Protein AF-A0A972YKS0-F1 (afdb_monomer_lite)

pLDDT: mean 90.01, std 6.47, range [57.59, 96.88]

Secondary structure (DSSP, 8-state):
----HHHHHHHHHT---SSGGGGGGSTT--HHHHHHHGGG------GGGTTSHHHHHTSHHHHTTEEEEEEEEEEEE--S---TTEEEEEEEEEETTEEEEEEEEEEEHHHHHHHHHHHHH-SSPEEEEEEEEEETTEEEEEE---

Foldseek 3Di:
DDPDDVLVVQVVVPDDDLFLVCSCVGPPCHPVNSVVCVVVDDHDDPPQLAQFPSVCSSPVVVQAQHWGKHFFQAWAFDPDDDPPQWGWTWTFGHFDPDGSDTAIEIEGPVCVVVVNVDNVVDSGTDTFTWRWHADPNGIHTYGDDD

Structure (mmCIF, N/CA/C/O backbone):
data_AF-A0A972YKS0-F1
#
_entry.id   AF-A0A972YKS0-F1
#
loop_
_atom_site.group_PDB
_atom_site.id
_atom_site.type_symbol
_atom_site.label_atom_id
_atom_site.label_alt_id
_atom_site.label_comp_id
_atom_site.label_asym_id
_atom_site.label_entity_id
_atom_site.label_seq_id
_atom_site.pdbx_PDB_ins_code
_atom_site.Cartn_x
_atom_site.Cartn_y
_atom_site.Cartn_z
_atom_site.occupancy
_atom_site.B_iso_or_equiv
_atom_site.auth_seq_id
_atom_site.auth_comp_id
_atom_site.auth_asym_id
_atom_site.auth_atom_id
_atom_site.pdbx_PDB_model_num
ATOM 1 N N . MET A 1 1 ? 23.720 -3.719 -25.714 1.00 57.59 1 MET A N 1
ATOM 2 C CA . MET A 1 1 ? 22.711 -2.710 -26.097 1.00 57.59 1 MET A CA 1
ATOM 3 C C . MET A 1 1 ? 22.191 -2.069 -24.827 1.00 57.59 1 MET A C 1
ATOM 5 O O . MET A 1 1 ? 22.125 -2.755 -23.818 1.00 57.59 1 MET A O 1
ATOM 9 N N . GLY A 1 2 ? 21.904 -0.772 -24.857 1.00 71.88 2 GLY A N 1
ATOM 10 C CA . GLY A 1 2 ? 21.191 -0.095 -23.775 1.00 71.88 2 GLY A CA 1
ATOM 11 C C . GLY A 1 2 ? 19.741 0.151 -24.181 1.00 71.88 2 GLY A C 1
ATOM 12 O O . GLY A 1 2 ? 19.401 0.042 -25.355 1.00 71.88 2 GLY A O 1
ATOM 13 N N . ILE A 1 3 ? 18.913 0.532 -23.218 1.00 83.75 3 ILE A N 1
ATOM 14 C CA . ILE A 1 3 ? 17.504 0.885 -23.425 1.00 83.75 3 ILE A CA 1
ATOM 15 C C . ILE A 1 3 ? 17.330 2.246 -24.135 1.00 83.75 3 ILE A C 1
ATOM 17 O O . ILE A 1 3 ? 16.295 2.519 -24.723 1.00 83.75 3 ILE A O 1
ATOM 21 N N . GLY A 1 4 ? 18.365 3.087 -24.186 1.00 89.25 4 GLY A N 1
ATOM 22 C CA . GLY A 1 4 ? 18.301 4.394 -24.846 1.00 89.25 4 GLY A CA 1
ATOM 23 C C . GLY A 1 4 ? 17.546 5.452 -24.020 1.00 89.25 4 GLY A C 1
ATOM 24 O O . GLY A 1 4 ? 16.748 5.112 -23.146 1.00 89.25 4 GLY A O 1
ATOM 25 N N . PRO A 1 5 ? 17.810 6.748 -24.265 1.00 91.00 5 PRO A N 1
ATOM 26 C CA . PRO A 1 5 ? 17.376 7.834 -23.380 1.00 91.00 5 PRO A CA 1
ATOM 27 C C . PRO A 1 5 ? 15.851 7.979 -23.308 1.00 91.00 5 PRO A C 1
ATOM 29 O O . PRO A 1 5 ? 15.305 8.102 -22.223 1.00 91.00 5 PRO A O 1
ATOM 32 N N . VAL A 1 6 ? 15.148 7.846 -24.438 1.00 92.19 6 VAL A N 1
ATOM 33 C CA . VAL A 1 6 ? 13.683 8.008 -24.492 1.00 92.19 6 VAL A CA 1
ATOM 34 C C . VAL A 1 6 ? 12.958 7.009 -23.587 1.00 92.19 6 VAL A C 1
ATOM 36 O O . VAL A 1 6 ? 12.013 7.370 -22.892 1.00 92.19 6 VAL A O 1
ATOM 39 N N . TYR A 1 7 ? 13.375 5.742 -23.596 1.00 90.88 7 TYR A N 1
ATOM 40 C CA . TYR A 1 7 ? 12.762 4.730 -22.739 1.00 90.88 7 TYR A CA 1
ATOM 41 C C . TYR A 1 7 ? 13.245 4.847 -21.287 1.00 90.88 7 TYR A C 1
ATOM 43 O O . TYR A 1 7 ? 12.471 4.563 -20.377 1.00 90.88 7 TYR A O 1
ATOM 51 N N . ALA A 1 8 ? 14.480 5.305 -21.055 1.00 91.88 8 ALA A N 1
ATOM 52 C CA . ALA A 1 8 ? 14.982 5.576 -19.710 1.00 91.88 8 ALA A CA 1
ATOM 53 C C . ALA A 1 8 ? 14.184 6.691 -19.008 1.00 91.88 8 ALA A C 1
ATOM 55 O O . ALA A 1 8 ? 13.782 6.505 -17.860 1.00 91.88 8 ALA A O 1
ATOM 56 N N . ASP A 1 9 ? 13.886 7.789 -19.706 1.00 93.56 9 ASP A N 1
ATOM 57 C CA . ASP A 1 9 ? 13.082 8.893 -19.167 1.00 93.56 9 ASP A CA 1
ATOM 58 C C . ASP A 1 9 ? 11.670 8.415 -18.807 1.00 93.56 9 ASP A C 1
ATOM 60 O O . ASP A 1 9 ? 11.204 8.630 -17.690 1.00 93.56 9 ASP A O 1
ATOM 64 N N . ARG A 1 10 ? 11.034 7.633 -19.687 1.00 94.12 10 ARG A N 1
ATOM 65 C CA . ARG A 1 10 ? 9.712 7.044 -19.416 1.00 94.12 10 ARG A CA 1
ATOM 66 C C . ARG A 1 10 ? 9.707 6.109 -18.209 1.00 94.12 10 ARG A C 1
ATOM 68 O O . ARG A 1 10 ? 8.726 6.076 -17.469 1.00 94.12 10 ARG A O 1
ATOM 75 N N . ILE A 1 11 ? 10.781 5.341 -18.002 1.00 91.50 11 ILE A N 1
ATOM 76 C CA . ILE A 1 11 ? 10.933 4.510 -16.801 1.00 91.50 11 ILE A CA 1
ATOM 77 C C . ILE A 1 11 ? 10.989 5.387 -15.558 1.00 91.50 11 ILE A C 1
ATOM 79 O O . ILE A 1 11 ? 10.355 5.041 -14.570 1.00 91.50 11 ILE A O 1
ATOM 83 N N . ILE A 1 12 ? 11.733 6.496 -15.586 1.00 89.75 12 ILE A N 1
ATOM 84 C CA . ILE A 1 12 ? 11.828 7.421 -14.450 1.00 89.75 12 ILE A CA 1
ATOM 85 C C . ILE A 1 12 ? 10.462 8.041 -14.144 1.00 89.75 12 ILE A C 1
ATOM 87 O O . ILE A 1 12 ? 10.045 8.021 -12.990 1.00 89.75 12 ILE A O 1
ATOM 91 N N . GLU A 1 13 ? 9.760 8.522 -15.168 1.00 89.69 13 GLU A N 1
ATOM 92 C CA . GLU A 1 13 ? 8.431 9.135 -15.045 1.00 89.69 13 GLU A CA 1
ATOM 93 C C . GLU A 1 13 ? 7.355 8.159 -14.550 1.00 89.69 13 GLU A C 1
ATOM 95 O O . GLU A 1 13 ? 6.389 8.582 -13.925 1.00 89.69 13 GLU A O 1
ATOM 100 N N . SER A 1 14 ? 7.514 6.858 -14.816 1.00 89.12 14 SER A N 1
ATOM 101 C CA . SER A 1 14 ? 6.530 5.828 -14.448 1.00 89.12 14 SER A CA 1
ATOM 102 C C . SER A 1 14 ? 6.800 5.172 -13.089 1.00 89.12 14 SER A C 1
ATOM 104 O O . SER A 1 14 ? 6.130 4.201 -12.747 1.00 89.12 14 SER A O 1
ATOM 106 N N . ARG A 1 15 ? 7.793 5.644 -12.324 1.00 84.88 15 ARG A N 1
ATOM 107 C CA . ARG A 1 15 ? 8.058 5.136 -10.967 1.00 84.88 15 ARG A CA 1
ATOM 108 C C . ARG A 1 15 ? 6.899 5.494 -10.023 1.00 84.88 15 ARG A C 1
ATOM 110 O O . ARG A 1 15 ? 6.318 6.564 -10.183 1.00 84.88 15 ARG A O 1
ATOM 117 N N . PRO A 1 16 ? 6.634 4.677 -8.987 1.00 81.56 16 PRO A N 1
ATOM 118 C CA . PRO A 1 16 ? 7.343 3.447 -8.601 1.00 81.56 16 PRO A CA 1
ATOM 119 C C . PRO A 1 16 ? 6.886 2.185 -9.361 1.00 81.56 16 PRO A C 1
ATOM 121 O O . PRO A 1 16 ? 5.806 2.147 -9.934 1.00 81.56 16 PRO A O 1
ATOM 124 N N . PHE A 1 17 ? 7.715 1.132 -9.318 1.00 82.81 17 PHE A N 1
ATOM 125 C CA . PHE A 1 17 ? 7.382 -0.207 -9.828 1.00 82.81 17 PHE A CA 1
ATOM 126 C C . PHE A 1 17 ? 7.407 -1.236 -8.692 1.00 82.81 17 PHE A C 1
ATOM 128 O O . PHE A 1 17 ? 8.373 -1.293 -7.926 1.00 82.81 17 PHE A O 1
ATOM 135 N N . PHE A 1 18 ? 6.390 -2.093 -8.628 1.00 76.56 18 PHE A N 1
ATOM 136 C CA . PHE A 1 18 ? 6.267 -3.181 -7.644 1.00 76.56 18 PHE A CA 1
ATOM 137 C C . PHE A 1 18 ? 6.740 -4.526 -8.182 1.00 76.56 18 PHE A C 1
ATOM 139 O O . PHE A 1 18 ? 6.981 -5.454 -7.415 1.00 76.56 18 PHE A O 1
ATOM 146 N N . SER A 1 19 ? 6.898 -4.642 -9.501 1.00 82.94 19 SER A N 1
ATOM 147 C CA . SER A 1 19 ? 7.554 -5.788 -10.125 1.00 82.94 19 SER A CA 1
ATOM 148 C C . SER A 1 19 ? 8.215 -5.390 -11.438 1.00 82.94 19 SER A C 1
ATOM 150 O O . SER A 1 19 ? 7.743 -4.490 -12.133 1.00 82.94 19 SER A O 1
ATOM 152 N N . VAL A 1 20 ? 9.272 -6.108 -11.825 1.00 89.69 20 VAL A N 1
ATOM 153 C CA . VAL A 1 20 ? 9.942 -5.919 -13.125 1.00 89.69 20 VAL A CA 1
ATOM 154 C C . VAL A 1 20 ? 8.946 -6.017 -14.287 1.00 89.69 20 VAL A C 1
ATOM 156 O O . VAL A 1 20 ? 9.036 -5.252 -15.246 1.00 89.69 20 VAL A O 1
ATOM 159 N N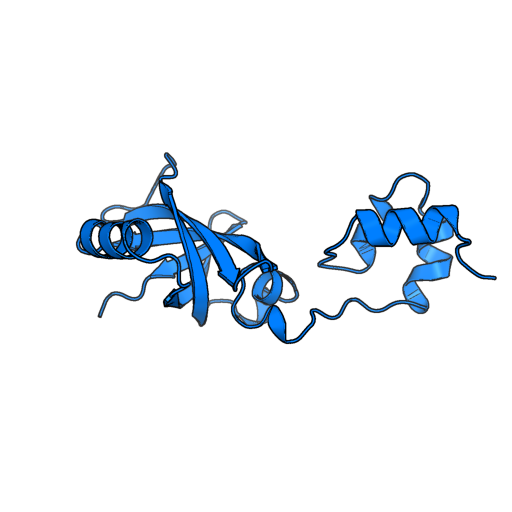 . LYS A 1 21 ? 7.933 -6.886 -14.170 1.00 89.62 21 LYS A N 1
ATOM 160 C CA . LYS A 1 21 ? 6.887 -7.088 -15.184 1.00 89.62 21 LYS A CA 1
ATOM 161 C C . LYS A 1 21 ? 6.126 -5.810 -15.535 1.00 89.62 21 LYS A C 1
ATO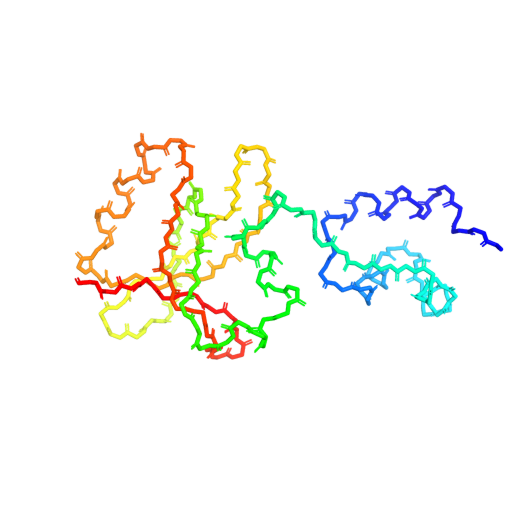M 163 O O . LYS A 1 21 ? 5.636 -5.684 -16.654 1.00 89.62 21 LYS A O 1
ATOM 168 N N . GLU A 1 22 ? 6.031 -4.849 -14.619 1.00 90.81 22 GLU A N 1
ATOM 169 C CA . GLU A 1 22 ? 5.322 -3.591 -14.864 1.00 90.81 22 GLU A CA 1
ATOM 170 C C . GLU A 1 22 ? 5.977 -2.716 -15.931 1.00 90.81 22 GLU A C 1
ATOM 172 O O . GLU A 1 22 ? 5.290 -1.885 -16.521 1.00 90.81 22 GLU A O 1
ATOM 177 N N . LEU A 1 23 ? 7.249 -2.957 -16.270 1.00 92.25 23 LEU A N 1
ATOM 178 C CA . LEU A 1 23 ? 7.919 -2.276 -17.380 1.00 92.25 23 LEU A CA 1
ATOM 179 C C . LEU A 1 23 ? 7.175 -2.454 -18.710 1.00 92.25 23 LEU A C 1
ATOM 181 O O . LEU A 1 23 ? 7.219 -1.558 -19.546 1.00 92.25 23 LEU A O 1
ATOM 185 N N . ILE A 1 24 ? 6.427 -3.550 -18.893 1.00 93.44 24 ILE A N 1
ATOM 186 C CA . ILE A 1 24 ? 5.614 -3.776 -20.099 1.00 93.44 24 ILE A CA 1
ATOM 187 C C . ILE A 1 24 ? 4.452 -2.778 -20.245 1.00 93.44 24 ILE A C 1
ATOM 189 O O . ILE A 1 24 ? 3.892 -2.627 -21.328 1.00 93.44 24 ILE A O 1
ATOM 193 N N . LYS A 1 25 ? 4.057 -2.111 -19.152 1.00 92.31 25 LYS A N 1
ATOM 194 C CA . LYS A 1 25 ? 3.010 -1.079 -19.161 1.00 92.31 25 LYS A CA 1
ATOM 195 C C . LYS A 1 25 ? 3.534 0.243 -19.734 1.00 92.31 25 LYS A C 1
ATOM 197 O O . LYS A 1 25 ? 2.738 1.099 -20.113 1.00 92.31 25 LYS A O 1
ATOM 202 N N . ILE A 1 26 ? 4.856 0.419 -19.808 1.00 93.25 26 ILE A N 1
ATOM 203 C CA . ILE A 1 26 ? 5.475 1.642 -20.311 1.00 93.25 26 ILE A CA 1
ATOM 204 C C . ILE A 1 26 ? 5.303 1.704 -21.820 1.00 93.25 26 ILE A C 1
ATOM 206 O O . ILE A 1 26 ? 5.677 0.791 -22.559 1.00 93.25 26 ILE A O 1
ATOM 210 N N . HIS A 1 27 ? 4.782 2.831 -22.294 1.00 90.56 27 HIS A N 1
ATOM 211 C CA . HIS A 1 27 ? 4.591 3.050 -23.716 1.00 90.56 27 HIS A CA 1
ATOM 212 C C . HIS A 1 27 ? 5.902 2.841 -24.497 1.00 90.56 27 HIS A C 1
ATOM 214 O O . HIS A 1 27 ? 6.906 3.524 -24.271 1.00 90.56 27 HIS A O 1
ATOM 220 N N . GLY A 1 28 ? 5.875 1.901 -25.445 1.00 89.12 28 GLY A N 1
ATOM 221 C CA . GLY A 1 28 ? 7.009 1.539 -26.298 1.00 89.12 28 GLY A CA 1
ATOM 222 C C . GLY A 1 28 ? 7.910 0.419 -25.763 1.00 89.12 28 GLY A C 1
ATOM 223 O O . GLY A 1 28 ? 8.734 -0.078 -26.525 1.00 89.12 28 GLY A O 1
ATOM 224 N N . ILE A 1 29 ? 7.722 -0.045 -24.523 1.00 92.12 29 ILE A N 1
ATOM 225 C CA . ILE A 1 29 ? 8.353 -1.276 -24.027 1.00 92.12 29 ILE A CA 1
ATOM 226 C C . ILE A 1 29 ? 7.399 -2.443 -24.290 1.00 92.12 29 ILE A C 1
ATOM 228 O O . ILE A 1 29 ? 6.523 -2.768 -23.494 1.00 92.12 29 ILE A O 1
ATOM 232 N N . GLY A 1 30 ? 7.550 -3.057 -25.464 1.00 91.00 30 GLY A N 1
ATOM 233 C CA . GLY A 1 30 ? 6.801 -4.258 -25.838 1.00 91.00 30 GLY A CA 1
ATOM 234 C C . GLY A 1 30 ? 7.432 -5.551 -25.300 1.00 91.00 30 GLY A C 1
ATOM 235 O O . GLY A 1 30 ? 8.519 -5.514 -24.724 1.00 91.00 30 GLY A O 1
ATOM 236 N N . PRO A 1 31 ? 6.811 -6.721 -25.552 1.00 93.19 31 PRO A N 1
ATOM 237 C CA . PRO A 1 31 ? 7.300 -8.017 -25.070 1.00 93.19 31 PRO A CA 1
ATOM 238 C C . PRO A 1 31 ? 8.752 -8.334 -25.453 1.00 93.19 31 PRO A C 1
ATOM 240 O O . PRO A 1 31 ? 9.481 -8.893 -24.642 1.00 93.19 31 PRO A O 1
ATOM 243 N N . VAL A 1 32 ? 9.183 -7.954 -26.663 1.00 91.81 32 VAL A N 1
ATOM 244 C CA . VAL A 1 32 ? 10.560 -8.183 -27.142 1.00 91.81 32 VAL A CA 1
ATOM 245 C C . VAL A 1 32 ? 11.554 -7.369 -26.318 1.00 91.81 32 VAL A C 1
ATOM 247 O O . VAL A 1 32 ? 12.469 -7.926 -25.725 1.00 91.81 32 VAL A O 1
ATOM 250 N N . THR A 1 33 ? 11.331 -6.057 -26.212 1.00 91.06 33 THR A N 1
ATOM 251 C CA . THR A 1 33 ? 12.182 -5.169 -25.409 1.00 91.06 33 THR A CA 1
ATOM 252 C C . THR A 1 33 ? 12.166 -5.567 -23.937 1.00 91.06 33 THR A C 1
ATOM 254 O O . THR A 1 33 ? 13.210 -5.553 -23.298 1.00 91.06 33 THR A O 1
ATOM 257 N N . TYR A 1 34 ? 11.009 -5.973 -23.407 1.00 93.00 34 TYR A N 1
ATOM 258 C CA . TYR A 1 34 ? 10.888 -6.500 -22.051 1.00 93.00 34 TYR A CA 1
ATOM 259 C C . TYR A 1 34 ? 11.789 -7.722 -21.829 1.00 93.00 34 TYR A C 1
ATOM 261 O O . TYR A 1 34 ? 12.565 -7.727 -20.882 1.00 93.00 34 TYR A O 1
ATOM 269 N N . GLN A 1 35 ? 11.738 -8.725 -22.713 1.00 93.25 35 GLN A N 1
ATOM 270 C CA . GLN A 1 35 ? 12.557 -9.938 -22.593 1.00 93.25 35 GLN A CA 1
ATOM 271 C C . GLN A 1 35 ? 14.064 -9.647 -22.628 1.00 93.25 35 GLN A C 1
ATOM 273 O O . GLN A 1 35 ? 14.842 -10.349 -21.988 1.00 93.25 35 GLN A O 1
ATOM 278 N N . GLU A 1 36 ? 14.486 -8.611 -23.356 1.00 91.44 36 GLU A N 1
ATOM 279 C CA . GLU A 1 36 ? 15.890 -8.193 -23.406 1.00 91.44 36 GLU A CA 1
ATOM 280 C C . GLU A 1 36 ? 16.353 -7.505 -22.113 1.00 91.44 36 GLU A C 1
ATOM 282 O O . GLU A 1 36 ? 17.502 -7.681 -21.705 1.00 91.44 36 GLU A O 1
ATOM 287 N N . ILE A 1 37 ? 15.481 -6.717 -21.471 1.00 91.12 37 ILE A N 1
ATOM 288 C CA . ILE A 1 37 ? 15.840 -5.915 -20.289 1.00 91.12 37 ILE A CA 1
ATOM 289 C C . ILE A 1 37 ? 15.528 -6.600 -18.957 1.00 91.12 37 ILE A C 1
ATOM 291 O O . ILE A 1 37 ? 16.219 -6.317 -17.984 1.00 91.12 37 ILE A O 1
ATOM 295 N N . GLU A 1 38 ? 14.534 -7.491 -18.894 1.00 91.94 38 GLU A N 1
ATOM 296 C CA . GLU A 1 38 ? 14.127 -8.221 -17.683 1.00 91.94 38 GLU A CA 1
ATOM 297 C C . GLU A 1 38 ? 15.312 -8.836 -16.915 1.00 91.94 38 GLU A C 1
ATOM 299 O O . GLU A 1 38 ? 15.421 -8.572 -15.718 1.00 91.94 38 GLU A O 1
ATOM 304 N N . PRO A 1 39 ? 16.246 -9.584 -17.543 1.00 92.62 39 PRO A N 1
ATOM 305 C CA . PRO A 1 39 ? 17.363 -10.183 -16.810 1.00 92.62 39 PRO A CA 1
ATOM 306 C C . PRO A 1 39 ? 18.417 -9.164 -16.341 1.00 92.62 39 PRO A C 1
ATOM 308 O O . PRO A 1 39 ? 19.344 -9.536 -15.623 1.00 92.62 39 PRO A O 1
ATOM 311 N N . LEU A 1 40 ? 18.323 -7.900 -16.767 1.00 90.75 40 LEU A N 1
ATOM 312 C CA . LEU A 1 40 ? 19.298 -6.842 -16.483 1.00 90.75 40 LEU A CA 1
ATOM 313 C C . LEU A 1 40 ? 18.847 -5.885 -15.376 1.00 90.75 40 LEU A C 1
ATOM 315 O O . LEU A 1 40 ? 19.601 -4.982 -15.011 1.00 90.75 40 LEU A O 1
ATOM 319 N N . VAL A 1 41 ? 17.626 -6.043 -14.869 1.00 90.12 41 VAL A N 1
ATOM 320 C CA . VAL A 1 41 ? 17.026 -5.113 -13.913 1.00 90.12 41 VAL A CA 1
ATOM 321 C C . VAL A 1 41 ? 16.488 -5.846 -12.697 1.00 90.12 41 VAL A C 1
ATOM 323 O O . VAL A 1 41 ? 16.054 -6.993 -12.759 1.00 90.12 41 VAL A O 1
ATOM 326 N N . THR A 1 42 ? 16.484 -5.146 -11.573 1.00 86.62 42 THR A N 1
ATOM 327 C CA . THR A 1 42 ? 15.825 -5.580 -10.347 1.00 86.62 42 THR A CA 1
ATOM 328 C C . THR A 1 42 ? 14.929 -4.455 -9.852 1.00 86.62 42 THR A C 1
ATOM 330 O O . THR A 1 42 ? 15.196 -3.274 -10.084 1.00 86.62 42 THR A O 1
ATOM 333 N N . THR A 1 43 ? 13.843 -4.814 -9.177 1.00 84.44 43 THR A N 1
ATOM 334 C CA . THR A 1 43 ? 12.991 -3.863 -8.464 1.00 84.44 43 THR A CA 1
ATOM 335 C C . THR A 1 43 ? 13.245 -4.024 -6.977 1.00 84.44 43 THR A C 1
ATOM 337 O O . THR A 1 43 ? 12.908 -5.059 -6.406 1.00 84.44 43 THR A O 1
ATOM 340 N N . THR A 1 44 ? 13.834 -3.005 -6.360 1.00 80.94 44 THR A N 1
ATOM 341 C CA . THR A 1 44 ? 14.010 -2.925 -4.908 1.00 80.94 44 THR A CA 1
ATOM 342 C C . THR A 1 44 ? 13.362 -1.636 -4.443 1.00 80.94 44 THR A C 1
ATOM 344 O O . THR A 1 44 ? 13.610 -0.585 -5.037 1.00 80.94 44 THR A O 1
ATOM 347 N N . LEU A 1 45 ? 12.532 -1.694 -3.402 1.00 80.12 45 LEU A N 1
ATOM 348 C CA . LEU A 1 45 ? 12.049 -0.462 -2.786 1.00 80.12 45 LEU A CA 1
ATOM 349 C C . LEU A 1 45 ? 13.171 0.161 -1.943 1.00 80.12 45 LEU A C 1
ATOM 351 O O . LEU A 1 45 ? 13.803 -0.564 -1.171 1.00 80.12 45 LEU A O 1
ATOM 355 N N . PRO A 1 46 ? 13.425 1.474 -2.057 1.00 83.44 46 PRO A N 1
ATOM 356 C CA . PRO A 1 46 ? 14.317 2.168 -1.135 1.00 83.44 46 PRO A CA 1
ATOM 357 C C . PRO A 1 46 ? 13.834 2.047 0.322 1.00 83.44 46 PRO A C 1
ATOM 359 O O . PRO A 1 46 ? 12.634 1.946 0.580 1.00 83.44 46 PRO A O 1
ATOM 362 N N . GLU A 1 47 ? 14.764 2.083 1.281 1.00 84.12 47 GLU A N 1
ATOM 363 C CA . GLU A 1 47 ? 14.465 1.910 2.716 1.00 84.12 47 GLU A CA 1
ATOM 364 C C . GLU A 1 47 ? 13.476 2.957 3.255 1.00 84.12 47 GLU A C 1
ATOM 366 O O . GLU A 1 47 ? 12.697 2.668 4.159 1.00 84.12 47 GLU A O 1
ATOM 371 N N . GLU A 1 48 ? 13.443 4.154 2.669 1.00 86.38 48 GLU A N 1
ATOM 372 C CA . GLU A 1 48 ? 12.498 5.222 3.026 1.00 86.38 48 GLU A CA 1
ATOM 373 C C . GLU A 1 48 ? 11.020 4.822 2.873 1.00 86.38 48 GLU A C 1
ATOM 375 O O . GLU A 1 48 ? 10.168 5.355 3.582 1.00 86.38 48 GLU A O 1
ATOM 380 N N . TYR A 1 49 ? 10.720 3.836 2.021 1.00 89.12 49 TYR A N 1
ATOM 381 C CA . TYR A 1 49 ? 9.376 3.284 1.872 1.00 89.12 49 TYR A CA 1
ATOM 382 C C . TYR A 1 49 ? 9.035 2.229 2.931 1.00 89.12 49 TYR A C 1
ATOM 384 O O . TYR A 1 49 ? 7.924 1.703 2.915 1.00 89.12 49 TYR A O 1
ATOM 392 N N . ALA A 1 50 ? 9.940 1.878 3.848 1.00 91.06 50 ALA A N 1
ATOM 393 C CA . ALA A 1 50 ? 9.642 0.913 4.900 1.00 91.06 50 ALA A CA 1
ATOM 394 C C . ALA A 1 50 ? 8.367 1.304 5.668 1.00 91.06 50 ALA A C 1
ATOM 396 O O . ALA A 1 50 ? 8.160 2.470 6.023 1.00 91.06 50 ALA A O 1
ATOM 397 N N . ASP A 1 51 ? 7.530 0.300 5.942 1.00 94.62 51 ASP A N 1
ATOM 398 C CA . ASP A 1 51 ? 6.224 0.444 6.593 1.00 94.62 51 ASP A CA 1
ATOM 399 C C . ASP A 1 51 ? 5.143 1.172 5.754 1.00 94.62 51 ASP A C 1
ATOM 401 O O . ASP A 1 51 ? 4.105 1.542 6.298 1.00 94.62 51 ASP A O 1
ATOM 405 N N . THR A 1 52 ? 5.336 1.377 4.446 1.00 95.06 52 THR A N 1
ATOM 406 C CA . THR A 1 52 ? 4.303 1.922 3.530 1.00 95.06 52 THR A CA 1
ATOM 407 C C . THR A 1 52 ? 3.508 0.823 2.817 1.00 95.06 52 THR A C 1
ATOM 409 O O . THR A 1 52 ? 3.915 -0.339 2.816 1.00 95.06 52 THR A O 1
ATOM 412 N N . ALA A 1 53 ? 2.391 1.168 2.170 1.00 94.81 53 ALA A N 1
ATOM 413 C CA . ALA A 1 53 ? 1.598 0.216 1.387 1.00 94.81 53 ALA A CA 1
ATOM 414 C C . ALA A 1 53 ? 2.446 -0.439 0.283 1.00 94.81 53 ALA A C 1
ATOM 416 O O . ALA A 1 53 ? 2.491 -1.663 0.163 1.00 94.81 53 ALA A O 1
ATOM 417 N N . TYR A 1 54 ? 3.201 0.376 -0.456 1.00 92.44 54 TYR A N 1
ATOM 418 C CA . TYR A 1 54 ? 4.140 -0.047 -1.493 1.00 92.44 54 TYR A CA 1
ATOM 419 C C . TYR A 1 54 ? 5.170 -1.069 -1.013 1.00 92.44 54 TYR A C 1
ATOM 421 O O . TYR A 1 54 ? 5.458 -2.032 -1.726 1.00 92.44 54 TYR A O 1
ATOM 429 N N . PHE A 1 55 ? 5.690 -0.907 0.205 1.00 92.44 55 PHE A N 1
ATOM 430 C CA . PHE A 1 55 ? 6.619 -1.867 0.801 1.00 92.44 55 PHE A CA 1
ATOM 431 C C . PHE A 1 55 ? 5.987 -3.242 0.992 1.00 92.44 55 PHE A C 1
ATOM 433 O O . PHE A 1 55 ? 6.578 -4.255 0.614 1.00 92.44 55 PHE A O 1
ATOM 440 N N . TYR A 1 56 ? 4.761 -3.287 1.508 1.00 93.12 56 TYR A N 1
ATOM 441 C CA . TYR A 1 56 ? 4.056 -4.550 1.705 1.00 93.12 56 TYR A CA 1
ATOM 442 C C . TYR A 1 56 ? 3.625 -5.188 0.380 1.00 93.12 56 TYR A C 1
ATOM 444 O O . TYR A 1 56 ? 3.719 -6.408 0.233 1.00 93.12 56 TYR A O 1
ATOM 452 N N . TYR A 1 57 ? 3.252 -4.387 -0.621 1.00 91.31 57 TYR A N 1
ATOM 453 C CA . TYR A 1 57 ? 2.853 -4.879 -1.942 1.00 91.31 57 TYR A CA 1
ATOM 454 C C . TYR A 1 57 ? 3.989 -5.477 -2.779 1.00 91.31 57 TYR A C 1
ATOM 456 O O . TYR A 1 57 ? 3.701 -6.207 -3.726 1.00 91.31 57 TYR A O 1
ATOM 464 N N . GLN A 1 58 ? 5.265 -5.257 -2.440 1.00 87.94 58 GLN A N 1
ATOM 465 C CA . GLN A 1 58 ? 6.361 -5.954 -3.132 1.00 87.94 58 GLN A CA 1
ATOM 466 C C . GLN A 1 58 ? 6.357 -7.464 -2.884 1.00 87.94 58 GLN A C 1
ATOM 468 O O . GLN A 1 58 ? 6.850 -8.238 -3.703 1.00 87.94 58 GLN A O 1
ATOM 473 N N . SER A 1 59 ? 5.853 -7.908 -1.733 1.00 89.00 59 SER A N 1
ATOM 474 C CA . SER A 1 59 ? 5.810 -9.329 -1.369 1.00 89.00 59 SER A CA 1
ATOM 475 C C . SER A 1 59 ? 4.666 -9.596 -0.390 1.00 89.00 59 SER A C 1
ATOM 477 O O . SER A 1 59 ? 4.905 -10.021 0.741 1.00 89.00 59 SER A O 1
ATOM 479 N N . PRO A 1 60 ? 3.405 -9.354 -0.786 1.00 92.06 60 PRO A N 1
ATOM 480 C CA . PRO A 1 60 ? 2.298 -9.287 0.160 1.00 92.06 60 PRO A CA 1
ATOM 481 C C . PRO A 1 60 ? 2.026 -10.643 0.823 1.00 92.06 60 PRO A C 1
ATOM 483 O O . PRO A 1 60 ? 1.786 -10.711 2.027 1.00 92.06 60 PRO A O 1
ATOM 486 N N . ALA A 1 61 ? 2.223 -11.745 0.092 1.00 92.00 61 ALA A N 1
ATOM 487 C CA . ALA A 1 61 ? 2.138 -13.098 0.638 1.00 92.00 61 ALA A CA 1
ATOM 488 C C . ALA A 1 61 ? 3.138 -13.369 1.785 1.00 92.00 61 ALA A C 1
ATOM 490 O O . ALA A 1 61 ? 2.861 -14.189 2.655 1.00 92.00 61 ALA A O 1
ATOM 491 N N . SER A 1 62 ? 4.284 -12.677 1.835 1.00 93.62 62 SER A N 1
ATOM 492 C CA . SER A 1 62 ? 5.264 -12.804 2.932 1.00 93.62 62 SER A CA 1
ATOM 493 C C . SER A 1 62 ? 4.823 -12.100 4.224 1.00 93.62 62 SER A C 1
ATOM 495 O O . SER A 1 62 ? 5.349 -12.387 5.308 1.00 93.62 62 SER A O 1
ATOM 497 N N . TRP A 1 63 ? 3.854 -11.192 4.110 1.00 94.50 63 TRP A N 1
ATOM 498 C CA . TRP A 1 63 ? 3.290 -10.399 5.202 1.00 94.50 63 TRP A CA 1
ATOM 499 C C . TRP A 1 63 ? 1.874 -10.835 5.591 1.00 94.50 63 TRP A C 1
ATOM 501 O O . TRP A 1 63 ? 1.365 -10.393 6.618 1.00 94.50 63 TRP A O 1
ATOM 511 N N . ALA A 1 64 ? 1.255 -11.715 4.804 1.00 95.06 64 ALA A N 1
ATOM 512 C CA . ALA A 1 64 ? -0.096 -12.206 5.022 1.00 95.06 64 ALA A CA 1
ATOM 513 C C . ALA A 1 64 ? -0.283 -12.810 6.422 1.00 95.06 64 ALA A C 1
ATOM 515 O O . ALA A 1 64 ? 0.510 -13.641 6.871 1.00 95.06 64 ALA A O 1
ATOM 516 N N . ASN A 1 65 ? -1.375 -12.428 7.083 1.00 93.75 65 ASN A N 1
ATOM 517 C CA . ASN A 1 65 ? -1.768 -12.862 8.424 1.00 93.75 65 ASN A CA 1
ATOM 518 C C . ASN A 1 65 ? -0.759 -12.484 9.522 1.00 93.75 65 ASN A C 1
ATOM 520 O O . ASN A 1 65 ? -0.597 -13.212 10.505 1.00 93.75 65 ASN A O 1
ATOM 524 N N . ARG A 1 66 ? -0.061 -11.351 9.369 1.00 94.94 66 ARG A N 1
ATOM 525 C CA . ARG A 1 66 ? 0.916 -10.854 10.351 1.00 94.94 66 ARG A CA 1
ATOM 526 C C . ARG A 1 66 ? 0.546 -9.459 10.832 1.00 94.94 66 ARG A C 1
ATOM 528 O O . ARG A 1 66 ? -0.070 -8.676 10.111 1.00 94.94 66 ARG A O 1
ATOM 535 N N . GLU A 1 67 ? 0.944 -9.158 12.064 1.00 95.81 67 GLU A N 1
ATOM 536 C CA . GLU A 1 67 ? 0.955 -7.786 12.567 1.00 95.81 67 GLU A CA 1
ATOM 537 C C . GLU A 1 67 ? 2.142 -7.051 11.935 1.00 95.81 67 GLU A C 1
ATOM 539 O O . GLU A 1 67 ? 3.281 -7.523 11.989 1.00 95.81 67 GLU A O 1
ATOM 544 N N . ILE A 1 68 ? 1.861 -5.906 11.325 1.00 95.94 68 ILE A N 1
ATOM 545 C CA . ILE A 1 68 ? 2.834 -5.046 10.656 1.00 95.94 68 ILE A CA 1
ATOM 546 C C . ILE A 1 68 ? 2.721 -3.611 11.180 1.00 95.94 68 ILE A C 1
ATOM 548 O O . ILE A 1 68 ? 1.701 -3.208 11.748 1.00 95.94 68 ILE A O 1
ATOM 552 N N . GLY A 1 69 ? 3.780 -2.824 10.993 1.00 95.62 69 GLY A N 1
ATOM 553 C CA . GLY A 1 69 ? 3.730 -1.380 11.202 1.00 95.62 69 GLY A CA 1
ATOM 554 C C . GLY A 1 69 ? 3.323 -0.686 9.910 1.00 95.62 69 GLY A C 1
ATOM 555 O O . GLY A 1 69 ? 3.985 -0.867 8.900 1.00 95.62 69 GLY A O 1
ATOM 556 N N . LEU A 1 70 ? 2.271 0.120 9.926 1.00 95.88 70 LEU A N 1
ATOM 557 C CA . LEU A 1 70 ? 1.843 0.897 8.770 1.00 95.88 70 LEU A CA 1
ATOM 558 C C . LEU A 1 70 ? 2.022 2.383 9.059 1.00 95.88 70 LEU A C 1
ATOM 560 O O . LEU A 1 70 ? 1.456 2.906 10.018 1.00 95.88 70 LEU A O 1
ATOM 564 N N . ARG A 1 71 ? 2.817 3.067 8.244 1.00 95.12 71 ARG A N 1
ATOM 565 C CA . ARG A 1 71 ? 3.044 4.506 8.340 1.00 95.12 71 ARG A CA 1
ATOM 566 C C . ARG A 1 71 ? 1.974 5.239 7.544 1.00 95.12 71 ARG A C 1
ATOM 568 O O . ARG A 1 71 ? 2.084 5.360 6.330 1.00 95.12 71 ARG A O 1
ATOM 575 N N . VAL A 1 72 ? 0.946 5.703 8.238 1.00 95.25 72 VAL A N 1
ATOM 576 C CA . VAL A 1 72 ? -0.216 6.378 7.659 1.00 95.25 72 VAL A CA 1
ATOM 577 C C . VAL A 1 72 ? -0.041 7.883 7.797 1.00 95.25 72 VAL A C 1
ATOM 579 O O . VAL A 1 72 ? 0.223 8.368 8.893 1.00 95.25 72 VAL A O 1
ATOM 582 N N . SER A 1 73 ? -0.178 8.619 6.701 1.00 93.56 73 SER A N 1
ATOM 583 C CA . SER A 1 73 ? -0.137 10.084 6.665 1.00 93.56 73 SER A CA 1
ATOM 584 C C . SER A 1 73 ? -1.533 10.699 6.711 1.00 93.56 73 SER A C 1
ATOM 586 O O . SER A 1 73 ? -1.711 11.756 7.309 1.00 93.56 73 SER A O 1
ATOM 588 N N . ALA A 1 74 ? -2.530 10.034 6.128 1.00 92.94 74 ALA A N 1
ATOM 589 C CA . ALA A 1 74 ? -3.911 10.490 6.153 1.00 92.94 74 ALA A CA 1
ATOM 590 C C . ALA A 1 74 ? -4.898 9.325 6.033 1.00 92.94 74 ALA A C 1
ATOM 592 O O . ALA A 1 74 ? -4.580 8.258 5.506 1.00 92.94 74 ALA A O 1
ATOM 593 N N . LEU A 1 75 ? -6.125 9.565 6.493 1.00 94.69 75 LEU A N 1
ATOM 594 C CA . LEU A 1 75 ? -7.267 8.682 6.285 1.00 94.69 75 LEU A CA 1
ATOM 595 C C . LEU A 1 75 ? -8.333 9.412 5.473 1.00 94.69 75 LEU A C 1
ATOM 597 O O . LEU A 1 75 ? -8.658 10.569 5.750 1.00 94.69 75 LEU A O 1
ATOM 601 N N . ARG A 1 76 ? -8.907 8.719 4.491 1.00 93.94 76 ARG A N 1
ATOM 602 C CA . ARG A 1 76 ? -10.092 9.163 3.751 1.00 93.94 76 ARG A CA 1
ATOM 603 C C . ARG A 1 76 ? -11.204 8.143 3.949 1.00 93.94 76 ARG A C 1
ATOM 605 O O . ARG A 1 76 ? -10.938 6.966 3.711 1.00 93.94 76 ARG A O 1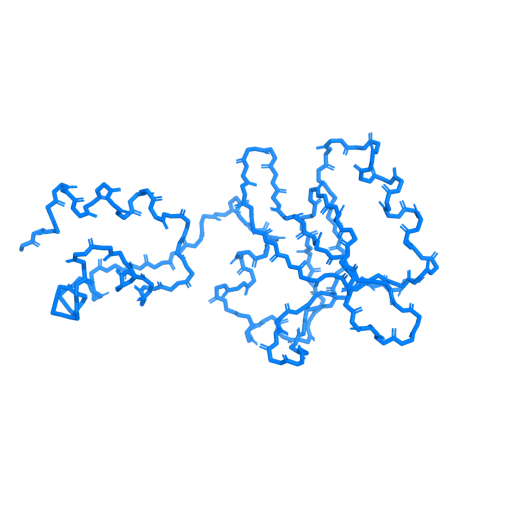
ATOM 612 N N . PRO A 1 77 ? -12.414 8.544 4.371 1.00 93.75 77 PRO A N 1
ATOM 613 C CA . PRO A 1 77 ? -13.553 7.634 4.407 1.00 93.75 77 PRO A CA 1
ATOM 614 C C . PRO A 1 77 ? -13.758 6.970 3.044 1.00 93.75 77 PRO A C 1
ATOM 616 O O . PRO A 1 77 ? -13.619 7.625 2.008 1.00 93.75 77 PRO A O 1
ATOM 619 N N . LEU A 1 78 ? -14.073 5.678 3.048 1.00 94.31 78 LEU A N 1
ATOM 620 C CA . LEU A 1 78 ? -14.360 4.909 1.846 1.00 94.31 78 LEU A CA 1
ATOM 621 C C . LEU A 1 78 ? -15.721 4.224 2.007 1.00 94.31 78 LEU A C 1
ATOM 623 O O . LEU A 1 78 ? -15.868 3.299 2.799 1.00 94.31 78 LEU A O 1
ATOM 627 N N . GLU A 1 79 ? -16.711 4.675 1.237 1.00 89.69 79 GLU A N 1
ATOM 628 C CA . GLU A 1 79 ? -18.065 4.110 1.238 1.00 89.69 79 GLU A CA 1
ATOM 629 C C . GLU A 1 79 ? -18.098 2.794 0.448 1.00 89.69 79 GLU A C 1
ATOM 631 O O . GLU A 1 79 ? -18.374 2.763 -0.751 1.00 89.69 79 GLU A O 1
ATOM 636 N N . VAL A 1 80 ? -17.773 1.696 1.125 1.00 89.75 80 VAL A N 1
ATOM 637 C CA . VAL A 1 80 ? -17.840 0.327 0.595 1.00 89.75 80 VAL A CA 1
ATOM 638 C C . VAL A 1 80 ? -18.497 -0.598 1.613 1.00 89.75 80 VAL A C 1
ATOM 640 O O . VAL A 1 80 ? -18.581 -0.270 2.794 1.00 89.75 80 VAL A O 1
ATOM 643 N N . GLU A 1 81 ? -18.963 -1.760 1.156 1.00 87.75 81 GLU A N 1
ATOM 644 C CA . GLU A 1 81 ? -19.501 -2.793 2.042 1.00 87.75 81 GLU A CA 1
ATOM 645 C C . GLU A 1 81 ? -18.432 -3.226 3.058 1.00 87.75 81 GLU A C 1
ATOM 647 O O . GLU A 1 81 ? -17.311 -3.586 2.685 1.00 87.75 81 GLU A O 1
ATOM 652 N N . SER A 1 82 ? -18.775 -3.166 4.345 1.00 86.06 82 SER A N 1
ATOM 653 C CA . SER A 1 82 ? -17.872 -3.474 5.449 1.00 86.06 82 SER A CA 1
ATOM 654 C C . SER A 1 82 ? -18.482 -4.518 6.387 1.00 86.06 82 SER A C 1
ATOM 656 O O . SER A 1 82 ? -19.704 -4.592 6.523 1.00 86.06 82 SER A O 1
ATOM 658 N N . PRO A 1 83 ? -17.656 -5.359 7.033 1.00 87.06 83 PRO A N 1
ATOM 659 C CA . PRO A 1 83 ? -18.127 -6.211 8.117 1.00 87.06 83 PRO A CA 1
ATOM 660 C C . PRO A 1 83 ? -18.686 -5.386 9.285 1.00 87.06 83 PRO A C 1
ATOM 662 O O . PRO A 1 83 ? -18.175 -4.303 9.575 1.00 87.06 83 PRO A O 1
ATOM 665 N N . ASP A 1 84 ? -19.668 -5.942 10.000 1.00 89.88 84 ASP A N 1
ATOM 666 C CA . ASP A 1 84 ? -20.276 -5.304 11.174 1.00 89.88 84 ASP A CA 1
ATOM 667 C C . ASP A 1 84 ? -19.218 -4.830 12.189 1.00 89.88 84 ASP A C 1
ATOM 669 O O . ASP A 1 84 ? -18.320 -5.584 12.584 1.00 89.88 84 ASP A O 1
ATOM 673 N N . GLY A 1 85 ? -19.351 -3.581 12.645 1.00 90.75 85 GLY A N 1
ATOM 674 C CA . GLY A 1 85 ? -18.469 -2.971 13.640 1.00 90.75 85 GLY A CA 1
ATOM 675 C C . GLY A 1 85 ? -17.171 -2.384 13.081 1.00 90.75 85 GLY A C 1
ATOM 676 O O . GLY A 1 85 ? -16.321 -1.952 13.870 1.00 90.75 85 GLY A O 1
ATOM 677 N N . PHE A 1 86 ? -17.004 -2.356 11.754 1.00 93.00 86 PHE A N 1
ATOM 678 C CA . PHE A 1 86 ? -15.870 -1.722 11.088 1.00 93.00 86 PHE A CA 1
ATOM 679 C C . PHE A 1 86 ? -16.299 -0.651 10.090 1.00 93.00 86 PHE A C 1
ATOM 681 O O . PHE A 1 86 ? -17.147 -0.869 9.226 1.00 93.00 86 PHE A O 1
ATOM 688 N N . GLU A 1 87 ? -15.588 0.467 10.136 1.00 94.69 87 GLU A N 1
ATOM 689 C CA . GLU A 1 87 ? -15.592 1.483 9.094 1.00 94.69 87 GLU A CA 1
ATOM 690 C C . GLU A 1 87 ? -14.360 1.330 8.202 1.00 94.69 87 GLU A C 1
ATOM 692 O O . GLU A 1 87 ? -13.292 0.885 8.641 1.00 94.69 87 GLU A O 1
ATOM 697 N N . VAL A 1 88 ? -14.509 1.700 6.932 1.00 95.62 88 VAL A N 1
ATOM 698 C CA . VAL A 1 88 ? -13.478 1.501 5.914 1.00 95.62 88 VAL A CA 1
ATOM 699 C C . VAL A 1 88 ? -12.922 2.838 5.471 1.00 95.62 88 VAL A C 1
ATOM 701 O O . VAL A 1 88 ? -13.649 3.787 5.187 1.00 95.62 88 VAL A O 1
ATOM 704 N N . PHE A 1 89 ? -11.600 2.889 5.386 1.00 96.25 89 PHE A N 1
ATOM 705 C CA . PHE A 1 89 ? -10.860 4.063 4.972 1.00 96.25 89 PHE A CA 1
ATOM 706 C C . PHE A 1 89 ? -9.848 3.694 3.900 1.00 96.25 89 PHE A C 1
ATOM 708 O O . PHE A 1 89 ? -9.264 2.609 3.902 1.00 96.25 89 PHE A O 1
ATOM 715 N N . THR A 1 90 ? -9.576 4.639 3.015 1.00 96.75 90 THR A N 1
ATOM 716 C CA . THR A 1 90 ? -8.322 4.665 2.274 1.00 96.75 90 THR A CA 1
ATOM 717 C C . THR A 1 90 ? -7.269 5.284 3.185 1.00 96.75 90 THR A C 1
ATOM 719 O O . THR A 1 90 ? -7.365 6.460 3.538 1.00 96.75 90 THR A O 1
ATOM 722 N N . ALA A 1 91 ? -6.276 4.491 3.583 1.00 96.44 91 ALA A N 1
ATOM 723 C CA . ALA A 1 91 ? -5.105 4.984 4.290 1.00 96.44 91 ALA A CA 1
ATOM 724 C C . ALA A 1 91 ? -4.037 5.393 3.277 1.00 96.44 91 ALA A C 1
ATOM 726 O O . ALA A 1 91 ? -3.498 4.544 2.565 1.00 96.44 91 ALA A O 1
ATOM 727 N N . GLU A 1 92 ? -3.740 6.687 3.224 1.00 95.19 92 GLU A N 1
ATOM 728 C CA . GLU A 1 92 ? -2.573 7.224 2.529 1.00 95.19 92 GLU A CA 1
ATOM 729 C C . GLU A 1 92 ? -1.343 6.901 3.384 1.00 95.19 92 GLU A C 1
ATOM 731 O O . GLU A 1 92 ? -1.334 7.156 4.592 1.00 95.19 92 GLU A O 1
ATOM 736 N N . THR A 1 93 ? -0.326 6.281 2.789 1.00 95.06 93 THR A N 1
ATOM 737 C CA . THR A 1 93 ? 0.902 5.901 3.491 1.00 95.06 93 THR A CA 1
ATOM 738 C C . THR A 1 93 ? 2.083 6.684 2.950 1.00 95.06 93 THR A C 1
ATOM 740 O O . THR A 1 93 ? 2.129 7.000 1.766 1.00 95.06 93 THR A O 1
ATOM 743 N N . GLY A 1 94 ? 3.041 7.022 3.809 1.00 90.25 94 GLY A N 1
ATOM 744 C CA . GLY A 1 94 ? 4.164 7.864 3.404 1.00 90.25 94 GLY A CA 1
ATOM 745 C C . GLY A 1 94 ? 4.754 8.686 4.540 1.00 90.25 94 GLY A C 1
ATOM 746 O O . GLY A 1 94 ? 4.377 8.547 5.707 1.00 90.25 94 GLY A O 1
ATOM 747 N N . CYS A 1 95 ? 5.718 9.534 4.196 1.00 78.44 95 CYS A N 1
ATOM 748 C CA . CYS A 1 95 ? 6.327 10.496 5.110 1.00 78.44 95 CYS A CA 1
ATOM 749 C C . CYS A 1 95 ? 6.870 11.692 4.325 1.00 78.44 95 CYS A C 1
ATOM 751 O O . CYS A 1 95 ? 7.581 11.499 3.342 1.00 78.44 95 CYS A O 1
ATOM 753 N N . SER A 1 96 ? 6.606 12.913 4.798 1.00 75.12 96 SER A N 1
ATOM 754 C CA . SER A 1 96 ? 7.044 14.150 4.132 1.00 75.12 96 SER A CA 1
ATOM 755 C C . SER A 1 96 ? 6.566 14.198 2.669 1.00 75.12 96 SER A C 1
ATOM 757 O O . SER A 1 96 ? 5.362 14.135 2.444 1.00 75.12 96 SER A O 1
ATOM 759 N N . ASP A 1 97 ? 7.476 14.259 1.691 1.00 78.00 97 ASP A N 1
ATOM 760 C CA . ASP A 1 97 ? 7.156 14.299 0.254 1.00 78.00 97 ASP A CA 1
ATOM 761 C C . ASP A 1 97 ? 7.066 12.899 -0.394 1.00 78.00 97 ASP A C 1
ATOM 763 O O . ASP A 1 97 ? 6.918 12.780 -1.610 1.00 78.00 97 ASP A O 1
ATOM 767 N N . LEU A 1 98 ? 7.197 11.827 0.397 1.00 84.56 98 LEU A N 1
ATOM 768 C CA . LEU A 1 98 ? 7.176 10.450 -0.093 1.00 84.56 98 LEU A CA 1
ATOM 769 C C . LEU A 1 98 ? 5.742 9.917 -0.183 1.00 84.56 98 LEU A C 1
ATOM 771 O O . LEU A 1 98 ? 5.109 9.675 0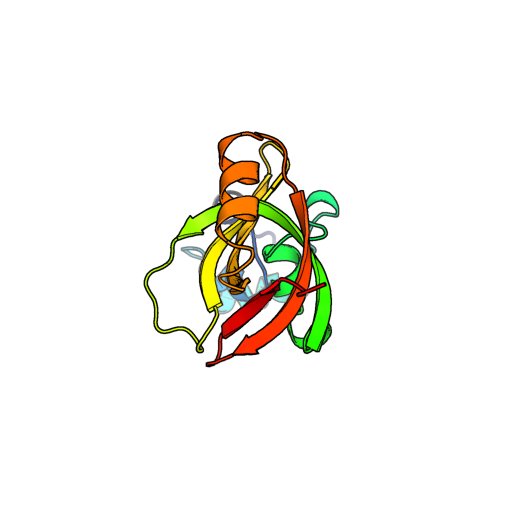.848 1.00 84.56 98 LEU A O 1
ATOM 775 N N . ASP A 1 99 ? 5.277 9.645 -1.403 1.00 89.44 99 ASP A N 1
ATOM 776 C CA . ASP A 1 99 ? 4.077 8.841 -1.648 1.00 89.44 99 ASP A CA 1
ATOM 777 C C . ASP A 1 99 ? 4.401 7.348 -1.480 1.00 89.44 99 ASP A C 1
ATOM 779 O O . ASP A 1 99 ? 5.076 6.736 -2.308 1.00 89.44 99 ASP A O 1
ATOM 783 N N . GLY A 1 100 ? 3.933 6.760 -0.381 1.00 91.38 100 GLY A N 1
ATOM 784 C CA . GLY A 1 100 ? 4.054 5.335 -0.075 1.00 91.38 100 GLY A CA 1
ATOM 785 C C . GLY A 1 100 ? 2.886 4.491 -0.592 1.00 91.38 100 GLY A C 1
ATOM 786 O O . GLY A 1 100 ? 2.821 3.293 -0.295 1.00 91.38 100 GLY A O 1
ATOM 787 N N . GLY A 1 101 ? 1.961 5.099 -1.335 1.00 93.25 101 GLY A N 1
ATOM 788 C CA . GLY A 1 101 ? 0.757 4.467 -1.841 1.00 93.25 101 GLY A CA 1
ATOM 789 C C . GLY A 1 101 ? -0.360 4.380 -0.815 1.00 93.25 101 GLY A C 1
ATOM 790 O O . GLY A 1 101 ? -0.247 4.820 0.332 1.00 93.25 101 GLY A O 1
ATOM 791 N N . THR A 1 102 ? -1.458 3.760 -1.233 1.00 95.81 102 THR A N 1
ATOM 792 C CA . THR A 1 102 ? -2.664 3.620 -0.417 1.00 95.81 102 THR A CA 1
ATOM 793 C C . THR A 1 102 ? -2.984 2.168 -0.101 1.00 95.81 102 THR A C 1
ATOM 795 O O . THR A 1 102 ? -2.754 1.270 -0.915 1.00 95.81 102 THR A O 1
ATOM 798 N N . ILE A 1 103 ? -3.601 1.942 1.054 1.00 96.44 103 ILE A N 1
ATOM 799 C CA . ILE A 1 103 ? -4.159 0.644 1.434 1.00 96.44 103 ILE A CA 1
ATOM 800 C C . ILE A 1 103 ? -5.542 0.815 2.050 1.00 96.44 103 ILE A C 1
ATOM 802 O O . ILE A 1 103 ? -5.800 1.788 2.760 1.00 96.44 103 ILE A O 1
ATOM 806 N N . ARG A 1 104 ? -6.441 -0.137 1.784 1.00 96.69 104 ARG A N 1
ATOM 807 C CA . ARG A 1 104 ? -7.736 -0.181 2.461 1.00 96.69 104 ARG A CA 1
ATOM 808 C C . ARG A 1 104 ? -7.518 -0.562 3.920 1.00 96.69 104 ARG A C 1
ATOM 810 O O . ARG A 1 104 ? -6.970 -1.624 4.212 1.00 96.69 104 ARG A O 1
ATOM 817 N N . LEU A 1 105 ? -7.949 0.309 4.820 1.00 96.50 105 LEU A N 1
ATOM 818 C CA . LEU A 1 105 ? -7.809 0.156 6.257 1.00 96.50 105 LEU A CA 1
ATOM 819 C C . LEU A 1 105 ? -9.191 0.050 6.899 1.00 96.50 105 LEU A C 1
ATOM 821 O O . LEU A 1 105 ? -10.022 0.942 6.761 1.00 96.50 105 LEU A O 1
ATOM 825 N N . TYR A 1 106 ? -9.409 -1.035 7.628 1.00 95.38 106 TYR A N 1
ATOM 826 C CA . TYR A 1 106 ? -10.594 -1.260 8.443 1.00 95.38 106 TYR A CA 1
ATOM 827 C C . TYR A 1 106 ? -10.304 -0.802 9.870 1.00 95.38 106 TYR A C 1
ATOM 829 O O . TYR A 1 106 ? -9.363 -1.284 10.515 1.00 95.38 106 TYR A O 1
ATOM 837 N N . LEU A 1 107 ? -11.116 0.125 10.367 1.00 94.19 107 LEU A N 1
ATOM 838 C CA . LEU A 1 107 ? -11.055 0.619 11.736 1.00 94.19 107 LEU A CA 1
ATOM 839 C C . LEU A 1 107 ? -12.290 0.147 12.500 1.00 94.19 107 LEU A C 1
ATOM 841 O O . LEU A 1 107 ? -13.394 0.275 11.979 1.00 94.19 107 LEU A O 1
ATOM 845 N N . PRO A 1 108 ? -12.140 -0.362 13.736 1.00 94.12 108 PRO A N 1
ATOM 846 C CA . PRO A 1 108 ? -13.288 -0.567 14.606 1.00 94.12 108 PRO A CA 1
ATOM 847 C C . PRO A 1 108 ? -14.027 0.758 14.820 1.00 94.12 108 PRO A C 1
ATOM 849 O O . PRO A 1 108 ? -13.377 1.746 15.172 1.00 94.12 108 PRO A O 1
ATOM 852 N N . GLU A 1 109 ? -15.357 0.764 14.701 1.00 91.94 109 GLU A N 1
ATOM 853 C CA . GLU A 1 109 ? -16.205 1.962 14.885 1.00 91.94 109 GLU A CA 1
ATOM 854 C C . GLU A 1 109 ? -15.872 2.718 16.184 1.00 91.94 109 GLU A C 1
ATOM 856 O O . GLU A 1 109 ? -15.753 3.942 16.220 1.00 91.94 109 GLU A O 1
ATOM 861 N N . ALA A 1 110 ? -15.599 1.973 17.261 1.00 90.69 110 ALA A N 1
ATOM 862 C CA . ALA A 1 110 ? -15.227 2.518 18.568 1.00 90.69 110 ALA A CA 1
ATOM 863 C C . ALA A 1 110 ? -13.923 3.346 18.575 1.00 90.69 110 ALA A C 1
ATOM 865 O O . ALA A 1 110 ? -13.613 3.993 19.574 1.00 90.69 110 ALA A O 1
ATOM 866 N N . ARG A 1 111 ? -13.118 3.290 17.508 1.00 89.00 111 ARG A N 1
ATOM 867 C CA . ARG A 1 111 ? -11.814 3.960 17.376 1.00 89.00 111 ARG A CA 1
ATOM 868 C C . ARG A 1 111 ? -11.768 4.950 16.217 1.00 89.00 111 ARG A C 1
ATOM 870 O O . ARG A 1 111 ? -10.789 5.693 16.126 1.00 89.00 111 ARG A O 1
ATOM 877 N N . THR A 1 112 ? -12.793 4.982 15.368 1.00 88.94 112 THR A N 1
ATOM 878 C CA . THR A 1 112 ? -12.836 5.841 14.184 1.00 88.94 112 THR A CA 1
ATOM 879 C C . THR A 1 112 ? -12.656 7.310 14.547 1.00 88.94 112 THR A C 1
ATOM 881 O O . THR A 1 112 ? -11.758 7.968 14.024 1.00 88.94 112 THR A O 1
ATOM 884 N N . GLN A 1 113 ? -13.464 7.819 15.483 1.00 88.62 113 GLN A N 1
ATOM 885 C CA . GLN A 1 113 ? -13.458 9.241 15.830 1.00 88.62 113 GLN A CA 1
ATOM 886 C C . GLN A 1 113 ? -12.086 9.707 16.334 1.00 88.62 113 GLN A C 1
ATOM 888 O O . GLN A 1 113 ? -11.604 10.767 15.928 1.00 88.62 113 GLN A O 1
ATOM 893 N N . ASP A 1 114 ? -11.440 8.914 17.189 1.00 89.06 114 ASP A N 1
ATOM 894 C CA . ASP A 1 114 ? -10.115 9.227 17.728 1.00 89.06 114 ASP A CA 1
ATOM 895 C C . ASP A 1 114 ? -9.049 9.237 16.626 1.00 89.06 114 ASP A C 1
ATOM 897 O O . ASP A 1 114 ? -8.201 10.131 16.588 1.00 89.06 114 ASP A O 1
ATOM 901 N N . ALA A 1 115 ? -9.102 8.261 15.714 1.00 87.50 115 ALA A N 1
ATOM 902 C CA . ALA A 1 115 ? -8.169 8.169 14.598 1.00 87.50 115 ALA A CA 1
ATOM 903 C C . ALA A 1 115 ? -8.322 9.360 13.641 1.00 87.50 115 ALA A C 1
ATOM 905 O O . ALA A 1 115 ? -7.330 10.013 13.322 1.00 87.50 115 ALA A O 1
ATOM 906 N N . LEU A 1 116 ? -9.552 9.692 13.238 1.00 88.94 116 LEU A N 1
ATOM 907 C CA . LEU A 1 116 ? -9.823 10.850 12.382 1.00 88.94 116 LEU A CA 1
ATOM 908 C C . LEU A 1 116 ? -9.359 12.151 13.036 1.00 88.94 116 LEU A C 1
ATOM 910 O O . LEU A 1 116 ? -8.622 12.921 12.424 1.00 88.94 116 LEU A O 1
ATOM 914 N N . SER A 1 117 ? -9.681 12.339 14.318 1.00 89.44 117 SER A N 1
ATOM 915 C CA . SER A 1 117 ? -9.274 13.530 15.071 1.00 89.44 117 SER A CA 1
ATOM 916 C C . SER A 1 117 ? -7.752 13.698 15.126 1.00 89.44 117 SER A C 1
ATOM 918 O O . SER A 1 117 ? -7.261 14.826 15.163 1.00 89.44 117 SER A O 1
ATOM 920 N N . TYR A 1 118 ? -6.986 12.601 15.149 1.00 88.50 118 TYR A N 1
ATOM 921 C CA . TYR A 1 118 ? -5.527 12.660 15.070 1.00 88.50 118 TYR A CA 1
ATOM 922 C C . TYR A 1 118 ? -5.058 13.172 13.701 1.00 88.50 118 TYR A C 1
ATOM 924 O O . TYR A 1 118 ? -4.307 14.147 13.650 1.00 88.50 118 TYR A O 1
ATOM 932 N N . PHE A 1 119 ? -5.517 12.561 12.605 1.00 89.62 119 PHE A N 1
ATOM 933 C CA . PHE A 1 119 ? -5.059 12.903 11.250 1.00 89.62 119 PHE A CA 1
ATOM 934 C C . PHE A 1 119 ? -5.568 14.263 10.755 1.00 89.62 119 PHE A C 1
ATOM 936 O O . PHE A 1 119 ? -4.925 14.890 9.923 1.00 89.62 119 PHE A O 1
ATOM 943 N N . GLU A 1 120 ? -6.680 14.766 1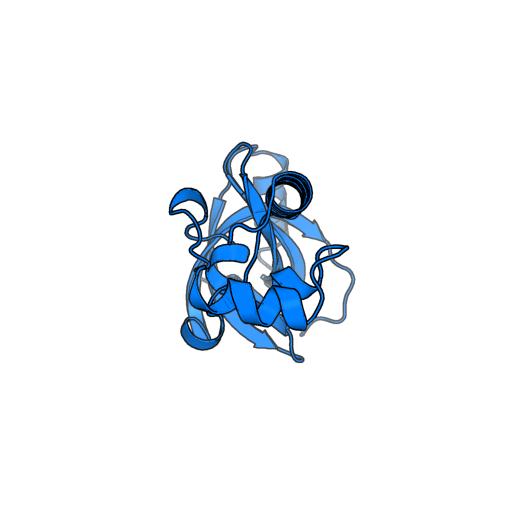1.290 1.00 87.50 120 GLU A N 1
ATOM 944 C CA . GLU A 1 120 ? -7.141 16.134 11.019 1.00 87.50 120 GLU A CA 1
ATOM 945 C C . GLU A 1 120 ? -6.270 17.200 11.700 1.00 87.50 120 GLU A C 1
ATOM 947 O O . GLU A 1 120 ? -6.178 18.334 11.228 1.00 87.50 120 GLU A O 1
ATOM 952 N N . ARG A 1 121 ? -5.644 16.859 12.834 1.00 87.88 121 ARG A N 1
ATOM 953 C CA . ARG A 1 121 ? -4.892 17.804 13.678 1.00 87.88 121 ARG A CA 1
ATOM 954 C C . ARG A 1 121 ? -3.381 17.709 13.509 1.00 87.88 121 ARG A C 1
ATOM 956 O O . ARG A 1 121 ? -2.678 18.640 13.902 1.00 87.88 121 ARG A O 1
ATOM 963 N N . SER A 1 122 ? -2.889 16.591 12.991 1.00 80.69 122 SER A N 1
ATOM 964 C CA . SER A 1 122 ? -1.470 16.299 12.821 1.00 80.69 122 SER A CA 1
ATOM 965 C C . SER A 1 122 ? -1.109 16.279 11.343 1.00 80.69 122 SER A C 1
ATOM 967 O O . SER A 1 122 ? -1.718 15.553 10.567 1.00 80.69 122 SER A O 1
ATOM 969 N N . ALA A 1 123 ? -0.074 17.031 10.969 1.00 76.31 123 ALA A N 1
ATOM 970 C CA . ALA A 1 123 ? 0.573 16.886 9.665 1.00 76.31 123 ALA A CA 1
ATOM 971 C C . ALA A 1 123 ? 1.631 15.764 9.660 1.00 76.31 123 ALA A C 1
ATOM 973 O O . ALA A 1 123 ? 2.179 15.434 8.610 1.00 76.31 123 ALA A O 1
ATOM 974 N N . GLU A 1 124 ? 1.952 15.196 10.828 1.00 85.25 124 GLU A N 1
ATOM 975 C CA . GLU A 1 124 ? 2.921 14.109 10.947 1.00 85.25 124 GLU A CA 1
ATOM 976 C C . GLU A 1 124 ? 2.252 12.745 10.738 1.00 85.25 124 GLU A C 1
ATOM 978 O O . GLU A 1 124 ? 1.167 12.510 11.285 1.00 85.25 124 GLU A O 1
ATOM 983 N N . PRO A 1 125 ? 2.907 11.824 10.007 1.00 87.62 125 PRO A N 1
ATOM 984 C CA . PRO A 1 125 ? 2.399 10.476 9.832 1.00 87.62 125 PRO A CA 1
ATOM 985 C C . PRO A 1 125 ? 2.437 9.684 11.145 1.00 87.62 125 PRO A C 1
ATOM 987 O O . PRO A 1 125 ? 3.423 9.706 11.884 1.00 87.62 125 PRO A O 1
ATOM 990 N N . ALA A 1 126 ? 1.391 8.898 11.394 1.00 91.69 126 ALA A N 1
ATOM 991 C CA . ALA A 1 126 ? 1.344 7.945 12.494 1.00 91.69 126 ALA A CA 1
ATOM 992 C C . ALA A 1 126 ? 1.807 6.560 12.054 1.00 91.69 126 ALA A C 1
ATOM 994 O O . ALA A 1 126 ? 1.461 6.066 10.982 1.00 91.69 126 ALA A O 1
ATOM 995 N N . ARG A 1 127 ? 2.518 5.872 12.948 1.00 93.12 127 ARG A N 1
ATOM 996 C CA . ARG A 1 127 ? 2.793 4.441 12.810 1.00 93.12 127 ARG A CA 1
ATOM 997 C C . ARG A 1 127 ? 1.690 3.640 13.501 1.00 93.12 127 ARG A C 1
ATOM 999 O O . ARG A 1 127 ? 1.653 3.565 14.727 1.00 93.12 127 ARG A O 1
ATOM 1006 N N . LEU A 1 128 ? 0.806 3.035 12.716 1.00 93.56 128 LEU A N 1
ATOM 1007 C CA . LEU A 1 128 ? -0.271 2.168 13.187 1.00 93.56 128 LEU A CA 1
ATOM 1008 C C . LEU A 1 128 ? 0.197 0.710 13.235 1.00 93.56 128 LEU A C 1
ATOM 1010 O O . LEU A 1 128 ? 0.910 0.255 12.346 1.00 93.56 128 LEU A O 1
ATOM 1014 N N . SER A 1 129 ? -0.216 -0.041 14.254 1.00 94.88 129 SER A N 1
ATOM 1015 C CA . SER A 1 129 ? -0.056 -1.501 14.271 1.00 94.88 129 SER A CA 1
ATOM 1016 C C . SER A 1 129 ? -1.320 -2.137 13.705 1.00 94.88 129 SER A C 1
ATOM 1018 O O . SER A 1 129 ? -2.404 -1.982 14.275 1.00 94.88 129 SER A O 1
ATOM 1020 N N . VAL A 1 130 ? -1.183 -2.820 12.571 1.00 96.19 130 VAL A N 1
ATOM 1021 C CA . VAL A 1 130 ? -2.311 -3.374 11.813 1.00 96.19 130 VAL A CA 1
ATOM 1022 C C . VAL A 1 130 ? -2.059 -4.838 11.477 1.00 96.19 130 VAL A C 1
ATOM 1024 O O . VAL A 1 130 ? -0.912 -5.258 11.335 1.00 96.19 130 VAL A O 1
ATOM 1027 N N . TYR A 1 131 ? -3.125 -5.616 11.329 1.00 96.00 131 TYR A N 1
ATOM 1028 C CA . TYR A 1 131 ? -3.050 -6.933 10.706 1.00 96.00 131 TYR A CA 1
ATOM 1029 C C . TYR A 1 131 ? -3.159 -6.785 9.194 1.00 96.00 131 TYR A C 1
ATOM 1031 O O . TYR A 1 131 ? -4.093 -6.147 8.715 1.00 96.00 131 TYR A O 1
ATOM 1039 N N . PHE A 1 132 ? -2.219 -7.378 8.460 1.00 96.81 132 PHE A N 1
ATOM 1040 C CA . PHE A 1 132 ? -2.218 -7.406 6.999 1.00 96.81 132 PHE A CA 1
ATOM 1041 C C . PHE A 1 132 ? -2.735 -8.751 6.498 1.00 96.81 132 PHE A C 1
ATOM 1043 O O . PHE A 1 132 ? -2.191 -9.796 6.862 1.00 96.81 132 PHE A O 1
ATOM 1050 N N . PHE A 1 133 ? -3.788 -8.749 5.688 1.00 94.19 133 PHE A N 1
ATOM 1051 C CA . PHE A 1 133 ? -4.421 -9.974 5.198 1.00 94.19 133 PHE A CA 1
ATOM 1052 C C . PHE A 1 133 ? -5.082 -9.756 3.839 1.00 94.19 133 PHE A C 1
ATOM 1054 O O . PHE A 1 133 ? -5.302 -8.628 3.405 1.00 94.19 133 PHE A O 1
ATOM 1061 N N . GLU A 1 134 ? -5.363 -10.864 3.165 1.00 94.06 134 GLU A N 1
ATOM 1062 C CA . GLU A 1 134 ? -6.092 -10.894 1.903 1.00 94.06 134 GLU A CA 1
ATOM 1063 C C . GLU A 1 134 ? -7.589 -11.039 2.193 1.00 94.06 134 GLU A C 1
ATOM 1065 O O . GLU A 1 134 ? -8.002 -11.916 2.957 1.00 94.06 134 GLU A O 1
ATOM 1070 N N . TYR A 1 135 ? -8.404 -10.169 1.606 1.00 90.75 135 TYR A N 1
ATOM 1071 C CA . TYR A 1 135 ? -9.853 -10.164 1.746 1.00 90.75 135 TYR A CA 1
ATOM 1072 C C . TYR A 1 135 ? -10.496 -9.760 0.424 1.00 90.75 135 TYR A C 1
ATOM 1074 O O . TYR A 1 135 ? -10.207 -8.686 -0.092 1.00 90.75 135 TYR A O 1
ATOM 1082 N N . GLN A 1 136 ? -11.376 -10.617 -0.104 1.00 87.62 136 GLN A N 1
ATOM 1083 C CA . GLN A 1 136 ? -12.046 -10.407 -1.396 1.00 87.62 136 GLN A CA 1
ATOM 1084 C C . GLN A 1 136 ? -11.056 -10.095 -2.537 1.00 87.62 136 GLN A C 1
ATOM 1086 O O . GLN A 1 136 ? -11.232 -9.129 -3.271 1.00 87.62 136 GLN A O 1
ATOM 1091 N N . ASP A 1 137 ? -9.998 -10.906 -2.652 1.00 86.75 137 ASP A N 1
ATOM 1092 C CA . ASP A 1 137 ? -8.926 -10.768 -3.654 1.00 86.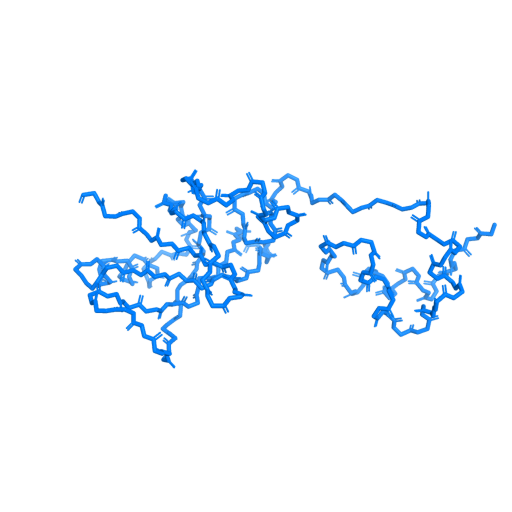75 137 ASP A CA 1
ATOM 1093 C C . ASP A 1 137 ? -8.123 -9.450 -3.571 1.00 86.75 137 ASP A C 1
ATOM 1095 O O . ASP A 1 137 ? -7.395 -9.089 -4.499 1.00 86.75 137 ASP A O 1
ATOM 1099 N N . GLU A 1 138 ? -8.208 -8.734 -2.444 1.00 91.31 138 GLU A N 1
ATOM 1100 C CA . GLU A 1 138 ? -7.460 -7.504 -2.191 1.00 91.31 138 GLU A CA 1
ATOM 1101 C C . GLU A 1 138 ? -6.695 -7.559 -0.865 1.00 91.31 138 GLU A C 1
ATOM 1103 O O . GLU A 1 138 ? -7.127 -8.153 0.123 1.00 91.31 138 GLU A O 1
ATOM 1108 N N . TRP A 1 139 ? -5.537 -6.902 -0.825 1.00 95.00 139 TRP A N 1
ATOM 1109 C CA . TRP A 1 139 ? -4.742 -6.773 0.393 1.00 95.00 139 TRP A CA 1
ATOM 1110 C C . TRP A 1 139 ? -5.240 -5.608 1.231 1.00 95.00 139 TRP A C 1
ATOM 1112 O O . TRP A 1 139 ? -5.316 -4.471 0.763 1.00 95.00 139 TRP A O 1
ATOM 1122 N N . VAL A 1 140 ? -5.553 -5.893 2.488 1.00 96.06 140 VAL A N 1
ATOM 1123 C CA . VAL A 1 140 ? -6.159 -4.927 3.396 1.00 96.06 140 VAL A CA 1
ATOM 1124 C C . VAL A 1 140 ? -5.427 -4.904 4.733 1.00 96.06 140 VAL A C 1
ATOM 1126 O O . VAL A 1 140 ? -4.743 -5.853 5.127 1.00 96.06 140 VAL A O 1
ATOM 1129 N N . ALA A 1 141 ? -5.583 -3.794 5.442 1.00 96.88 141 ALA A N 1
ATOM 1130 C CA . ALA A 1 141 ? -5.108 -3.615 6.800 1.00 96.88 141 ALA A CA 1
ATOM 1131 C C . ALA A 1 141 ? -6.302 -3.548 7.763 1.00 96.88 141 ALA A C 1
ATOM 1133 O O . ALA A 1 141 ? -7.287 -2.872 7.484 1.00 96.88 141 ALA A O 1
ATOM 1134 N N . VAL A 1 142 ? -6.217 -4.200 8.921 1.00 95.31 142 VAL A N 1
ATOM 1135 C CA . VAL A 1 142 ? -7.170 -4.018 10.034 1.00 95.31 142 VAL A CA 1
ATOM 1136 C C . VAL A 1 142 ? -6.433 -3.436 11.222 1.00 95.31 142 VAL A C 1
ATOM 1138 O O . VAL A 1 142 ? -5.439 -4.002 11.682 1.00 95.31 142 VAL A O 1
ATOM 1141 N N . LEU A 1 143 ? -6.933 -2.320 11.749 1.00 93.56 143 LEU A N 1
ATOM 1142 C CA . LEU A 1 143 ? -6.389 -1.724 12.958 1.00 93.56 143 LEU A CA 1
ATOM 1143 C C . LEU A 1 143 ? -6.552 -2.684 14.139 1.00 93.56 143 LEU A C 1
ATOM 1145 O O . LEU A 1 143 ? -7.641 -3.189 14.415 1.00 93.56 143 LEU A O 1
ATOM 1149 N N . ARG A 1 144 ? -5.463 -2.906 14.879 1.00 84.31 144 ARG A N 1
ATOM 1150 C CA . ARG A 1 144 ? -5.504 -3.722 16.089 1.00 84.31 144 ARG A CA 1
ATOM 1151 C C . ARG A 1 144 ? -6.403 -3.069 17.144 1.00 84.31 144 ARG A C 1
ATOM 1153 O O . ARG A 1 144 ? -6.064 -2.019 17.691 1.00 84.31 144 ARG A O 1
ATOM 1160 N N . ALA A 1 145 ? -7.497 -3.740 17.496 1.00 65.62 145 ALA A N 1
ATOM 1161 C CA . ALA A 1 145 ? -8.224 -3.459 18.728 1.00 65.62 145 ALA A CA 1
ATOM 1162 C C . ALA A 1 145 ? -7.322 -3.852 19.914 1.00 65.62 145 ALA A C 1
ATOM 1164 O O . ALA A 1 145 ? -6.920 -5.010 20.042 1.00 65.62 145 ALA A O 1
ATOM 1165 N N . ARG A 1 146 ? -6.917 -2.871 20.721 1.00 58.03 146 ARG A N 1
ATOM 1166 C CA . ARG A 1 146 ? -6.314 -3.105 22.039 1.00 58.03 146 ARG A CA 1
ATOM 1167 C C . ARG A 1 146 ? -7.384 -2.983 23.102 1.00 58.03 146 ARG A C 1
ATOM 1169 O O . ARG A 1 146 ? -8.206 -2.052 22.947 1.00 58.03 146 ARG A O 1
#

Radius of gyration: 17.92 Å; chains: 1; bounding box: 43×31×49 Å

Sequence (146 aa):
MGIGPVYADRIIESRPFFSVKELIKIHGIGPVTYQEIEPLVTTTLPEEYADTAYFYYQSPASWANREIGLRVSALRPLEVESPDGFEVFTAETGCSDLDGGTIRLYLPEARTQDALSYFERSAEPARLSVYFFEYQDEWVAVLRAR